Protein AF-A0A3D3A9A1-F1 (afdb_monomer)

Sequence (69 aa):
MNEAQISEIIALAWDDETAFDAIERQFGLPEGEVIKLMRRHMKPSSFRMWRKRVSGRKTKHETRRKPSD

pLDDT: mean 79.91, std 14.93, range [48.66, 93.25]

Mean predicted aligned error: 8.33 Å

Foldseek 3Di:
DDPVVLVVLLVLLQPLPRDQVVVCVVPVDHPVRSLVSCCVPDDPVVSVVSCCSNVVPPPPPDDDDDDDD

Secondary structure (DSSP, 8-state):
--HHHHHHHHHHHHSTT--HHHHHHHH---HHHHHHHHHHHS-HHHHHHHHHHHHHS-----S------

Nearest PDB structures (foldseek):
  9axt-assembly1_AT  TM=6.225E-01  e=7.545E+00  Schizosaccharomyces pombe

Structure (mmCIF, N/CA/C/O backbone):
data_AF-A0A3D3A9A1-F1
#
_entry.id   AF-A0A3D3A9A1-F1
#
loop_
_atom_site.group_PDB
_atom_site.id
_atom_site.type_symbol
_atom_site.label_atom_id
_atom_site.label_alt_id
_atom_site.label_comp_id
_atom_site.label_asym_id
_atom_site.label_entity_id
_atom_site.label_seq_id
_atom_site.pdbx_PDB_ins_code
_atom_site.Cartn_x
_atom_site.Cartn_y
_atom_site.Cartn_z
_atom_site.occupancy
_atom_site.B_iso_or_equiv
_atom_site.auth_seq_id
_atom_site.auth_comp_id
_atom_site.auth_asym_id
_atom_site.auth_atom_id
_atom_site.pdbx_PDB_model_num
ATOM 1 N N . MET A 1 1 ? -1.548 14.334 -3.869 1.00 65.62 1 MET A N 1
ATOM 2 C CA . MET A 1 1 ? -0.454 13.556 -3.252 1.00 65.62 1 MET A CA 1
ATOM 3 C C . MET A 1 1 ? 0.856 14.046 -3.828 1.00 65.62 1 MET A C 1
ATOM 5 O O . MET A 1 1 ? 0.963 14.111 -5.045 1.00 65.62 1 MET A O 1
ATOM 9 N N . ASN A 1 2 ? 1.798 14.442 -2.978 1.00 86.69 2 ASN A N 1
ATOM 10 C CA . ASN A 1 2 ? 3.162 14.768 -3.397 1.00 86.69 2 ASN A CA 1
ATOM 11 C C . ASN A 1 2 ? 4.045 13.500 -3.346 1.00 86.69 2 ASN A C 1
ATOM 13 O O . ASN A 1 2 ? 3.644 12.477 -2.786 1.00 86.69 2 ASN A O 1
ATOM 17 N N . GLU A 1 3 ? 5.234 13.550 -3.949 1.00 85.88 3 GLU A N 1
ATOM 18 C CA . GLU A 1 3 ? 6.160 12.404 -3.990 1.00 85.88 3 GLU A CA 1
ATOM 19 C C . GLU A 1 3 ? 6.620 11.953 -2.596 1.00 85.88 3 GLU A C 1
ATOM 21 O O . GLU A 1 3 ? 6.818 10.758 -2.369 1.00 85.88 3 GLU A O 1
ATOM 26 N N . ALA A 1 4 ? 6.726 12.887 -1.645 1.00 90.06 4 ALA A N 1
ATOM 27 C CA . ALA A 1 4 ? 7.062 12.590 -0.255 1.00 90.06 4 ALA A CA 1
ATOM 28 C C . ALA A 1 4 ? 5.998 11.696 0.403 1.00 90.06 4 ALA A C 1
ATOM 30 O O . ALA A 1 4 ? 6.322 10.644 0.943 1.00 90.06 4 ALA A O 1
ATOM 31 N N . GLN A 1 5 ? 4.723 12.058 0.259 1.00 89.62 5 GLN A N 1
ATOM 32 C CA . GLN A 1 5 ? 3.597 11.303 0.802 1.00 89.62 5 GLN A CA 1
ATOM 33 C C . GLN A 1 5 ? 3.457 9.938 0.112 1.00 89.62 5 GLN A C 1
ATOM 35 O O . GLN A 1 5 ? 3.165 8.943 0.765 1.00 89.62 5 GLN A O 1
ATOM 40 N N . ILE A 1 6 ? 3.719 9.852 -1.199 1.00 89.50 6 ILE A N 1
ATOM 41 C CA . ILE A 1 6 ? 3.785 8.563 -1.909 1.00 89.50 6 ILE A CA 1
ATOM 42 C C . ILE A 1 6 ? 4.885 7.673 -1.320 1.00 89.50 6 ILE A C 1
ATOM 44 O O . ILE A 1 6 ? 4.645 6.494 -1.068 1.00 89.50 6 ILE A O 1
ATOM 48 N N . SER A 1 7 ? 6.074 8.231 -1.092 1.00 90.25 7 SER A N 1
ATOM 49 C CA . SER A 1 7 ? 7.209 7.490 -0.531 1.00 90.25 7 SER A CA 1
ATOM 50 C C . SER A 1 7 ? 6.923 7.012 0.893 1.00 90.25 7 SER A C 1
ATOM 52 O O . SER A 1 7 ? 7.257 5.881 1.230 1.00 90.25 7 SER A O 1
ATOM 54 N N . GLU A 1 8 ? 6.240 7.828 1.696 1.00 90.75 8 GLU A N 1
ATOM 55 C CA . GLU A 1 8 ? 5.791 7.480 3.045 1.00 90.75 8 GLU A CA 1
ATOM 56 C C . GLU A 1 8 ? 4.754 6.348 3.032 1.00 90.75 8 GLU A C 1
ATOM 58 O O . GLU A 1 8 ? 4.921 5.353 3.732 1.00 90.75 8 GLU A O 1
ATOM 63 N N . ILE A 1 9 ? 3.739 6.426 2.162 1.00 90.00 9 ILE A N 1
ATOM 64 C CA . ILE A 1 9 ? 2.741 5.356 2.004 1.00 90.00 9 ILE A CA 1
ATOM 65 C C . ILE A 1 9 ? 3.403 4.054 1.540 1.00 90.00 9 ILE A C 1
ATOM 67 O O . ILE A 1 9 ? 3.053 2.983 2.031 1.00 90.00 9 ILE A O 1
ATOM 71 N N . ILE A 1 10 ? 4.362 4.121 0.610 1.00 88.50 10 ILE A N 1
ATOM 72 C CA . ILE A 1 10 ? 5.108 2.942 0.149 1.00 88.50 10 ILE A CA 1
ATOM 73 C C . ILE A 1 10 ? 5.951 2.362 1.285 1.00 88.50 10 ILE A C 1
ATOM 75 O O . ILE A 1 10 ? 5.968 1.145 1.443 1.00 88.50 10 ILE A O 1
ATOM 79 N N . ALA A 1 11 ? 6.622 3.202 2.078 1.00 89.12 11 ALA A N 1
ATOM 80 C CA . ALA A 1 11 ? 7.403 2.757 3.228 1.00 89.12 11 ALA A CA 1
ATOM 81 C C . ALA A 1 11 ? 6.512 2.052 4.262 1.00 89.12 11 ALA A C 1
ATOM 83 O O . ALA A 1 11 ? 6.818 0.929 4.654 1.00 89.12 11 ALA A O 1
ATOM 84 N N . LEU A 1 12 ? 5.369 2.649 4.612 1.00 88.38 12 LEU A N 1
ATOM 85 C CA . LEU A 1 12 ? 4.395 2.078 5.547 1.00 88.38 12 LEU A CA 1
ATOM 86 C C . LEU A 1 12 ? 3.766 0.782 5.028 1.00 88.38 12 LEU A C 1
ATOM 88 O O . LEU A 1 12 ? 3.598 -0.165 5.786 1.00 88.38 12 LEU A O 1
ATOM 92 N N . ALA A 1 13 ? 3.425 0.720 3.739 1.00 87.06 13 ALA A N 1
ATOM 93 C CA . ALA A 1 13 ? 2.858 -0.477 3.124 1.00 87.06 13 ALA A CA 1
ATOM 94 C C . ALA A 1 13 ? 3.898 -1.593 2.930 1.00 87.06 13 ALA A C 1
ATOM 96 O O . ALA A 1 13 ? 3.530 -2.764 2.801 1.00 87.06 13 ALA A O 1
ATOM 97 N N . TRP A 1 14 ? 5.183 -1.240 2.838 1.00 84.12 14 TRP A N 1
ATOM 98 C CA . TRP A 1 14 ? 6.284 -2.191 2.718 1.00 84.12 14 TRP A CA 1
ATOM 99 C C . TRP A 1 14 ? 6.715 -2.762 4.064 1.00 84.12 14 TRP A C 1
ATOM 101 O O . TRP A 1 14 ? 7.082 -3.942 4.117 1.00 84.12 14 TRP A O 1
ATOM 111 N N . ASP A 1 15 ? 6.676 -1.937 5.112 1.00 80.12 15 ASP A N 1
ATOM 112 C CA . ASP A 1 15 ? 6.884 -2.379 6.479 1.00 80.12 15 ASP A CA 1
ATOM 113 C C . ASP A 1 15 ? 5.714 -3.282 6.852 1.00 80.12 15 ASP A C 1
ATOM 115 O O . ASP A 1 15 ? 4.572 -2.852 7.020 1.00 80.12 15 ASP A O 1
ATOM 119 N N . ASP A 1 16 ? 5.996 -4.579 6.852 1.00 62.03 16 ASP A N 1
ATOM 120 C CA . ASP A 1 16 ? 5.032 -5.672 6.785 1.00 62.03 16 ASP A CA 1
ATOM 121 C C . ASP A 1 16 ? 4.155 -5.743 8.049 1.00 62.03 16 ASP A C 1
ATOM 123 O O . ASP A 1 16 ? 3.548 -6.768 8.283 1.00 62.03 16 ASP A O 1
ATOM 127 N N . GLU A 1 17 ? 4.057 -4.716 8.892 1.00 56.62 17 GLU A N 1
ATOM 128 C CA . GLU A 1 17 ? 3.281 -4.665 10.139 1.00 56.62 17 GLU A CA 1
ATOM 129 C C . GLU A 1 17 ? 2.197 -3.575 10.148 1.00 56.62 17 GLU A C 1
ATOM 131 O O . GLU A 1 17 ? 1.304 -3.609 10.999 1.00 56.62 17 GLU A O 1
ATOM 136 N N . THR A 1 18 ? 2.178 -2.667 9.165 1.00 65.50 18 THR A N 1
ATOM 137 C CA . THR A 1 18 ? 1.138 -1.634 9.098 1.00 65.50 18 THR A CA 1
ATOM 138 C C . THR A 1 18 ? -0.132 -2.194 8.461 1.00 65.50 18 THR A C 1
ATOM 140 O O . THR A 1 18 ? -0.185 -2.488 7.266 1.00 65.50 18 THR A O 1
ATOM 143 N N . ALA A 1 19 ? -1.189 -2.346 9.261 1.00 76.31 19 ALA A N 1
ATOM 144 C CA . ALA A 1 19 ? -2.517 -2.666 8.743 1.00 76.31 19 ALA A CA 1
ATOM 145 C C . ALA A 1 19 ? -2.965 -1.590 7.740 1.00 76.31 19 ALA A C 1
ATOM 147 O O . ALA A 1 19 ? -2.782 -0.398 7.996 1.00 76.31 19 ALA A O 1
ATOM 148 N N . PHE A 1 20 ? -3.602 -1.993 6.636 1.00 83.75 20 PHE A N 1
ATOM 149 C CA . PHE A 1 20 ? -4.154 -1.047 5.659 1.00 83.75 20 PHE A CA 1
ATOM 150 C C . PHE A 1 20 ? -5.099 -0.024 6.314 1.00 83.75 20 PHE A C 1
ATOM 152 O O . PHE A 1 20 ? -5.067 1.141 5.935 1.00 83.75 20 PHE A O 1
ATOM 159 N N . ASP A 1 21 ? -5.804 -0.406 7.385 1.00 81.56 21 ASP A N 1
ATOM 160 C CA . ASP A 1 21 ? -6.615 0.492 8.220 1.00 81.56 21 ASP A CA 1
ATOM 161 C C . ASP A 1 21 ? -5.837 1.695 8.779 1.00 81.56 21 ASP A C 1
ATOM 163 O O . ASP A 1 21 ? -6.391 2.778 8.941 1.00 81.56 21 ASP A O 1
ATOM 167 N N . ALA A 1 22 ? -4.557 1.537 9.130 1.00 86.56 22 ALA A N 1
ATOM 168 C CA . ALA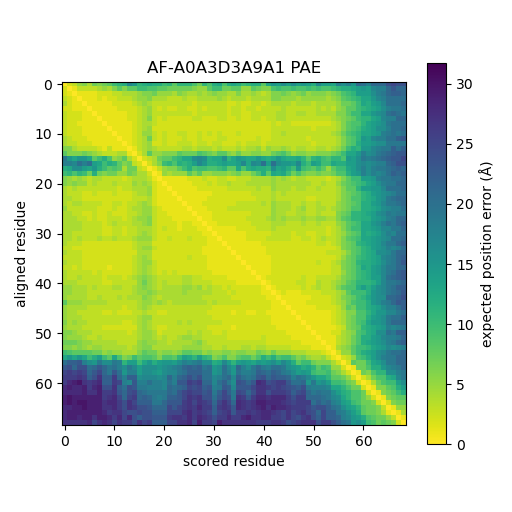 A 1 22 ? -3.752 2.650 9.629 1.00 86.56 22 ALA A CA 1
ATOM 169 C C . ALA A 1 22 ? -3.420 3.641 8.506 1.00 86.56 22 ALA A C 1
ATOM 171 O O . ALA A 1 22 ? -3.504 4.850 8.719 1.00 86.56 22 ALA A O 1
ATOM 172 N N . ILE A 1 23 ? -3.119 3.127 7.310 1.00 87.62 23 ILE A N 1
ATOM 173 C CA . ILE A 1 23 ? -2.880 3.939 6.112 1.00 87.62 23 ILE A CA 1
ATOM 174 C C . ILE A 1 23 ? -4.174 4.656 5.704 1.00 87.62 23 ILE A C 1
ATOM 176 O O . ILE A 1 23 ? -4.146 5.844 5.391 1.00 87.62 23 ILE A O 1
ATOM 180 N N . GLU A 1 24 ? -5.320 3.982 5.787 1.00 90.00 24 GLU A N 1
ATOM 181 C CA . GLU A 1 24 ? -6.623 4.587 5.519 1.00 90.00 24 GLU A CA 1
ATOM 182 C C . GLU A 1 24 ? -6.958 5.688 6.532 1.00 90.00 24 GLU A C 1
ATOM 184 O O . GLU A 1 24 ? -7.380 6.771 6.142 1.00 90.00 24 GLU A O 1
ATOM 189 N N . ARG A 1 25 ? -6.689 5.478 7.826 1.00 88.94 25 ARG A N 1
ATOM 190 C CA . ARG A 1 25 ? -6.914 6.509 8.854 1.00 88.94 25 ARG A CA 1
ATOM 191 C C . ARG A 1 25 ? -6.004 7.729 8.709 1.00 88.94 25 ARG A C 1
ATOM 193 O O . ARG A 1 25 ? -6.452 8.835 8.986 1.00 88.94 25 ARG A O 1
ATOM 200 N N . GLN A 1 26 ? -4.742 7.540 8.323 1.00 88.88 26 GLN A N 1
ATOM 201 C CA . GLN A 1 26 ? -3.771 8.638 8.210 1.00 88.88 26 GLN A CA 1
ATOM 202 C C . GLN A 1 26 ? -3.882 9.391 6.879 1.00 88.88 26 GLN A C 1
ATOM 204 O O . GLN A 1 26 ? -3.793 10.615 6.856 1.00 88.88 26 GLN A O 1
ATOM 209 N N . PHE A 1 27 ? -4.088 8.669 5.774 1.00 89.94 27 PHE A N 1
ATOM 210 C CA . PHE A 1 27 ? -4.031 9.227 4.419 1.00 89.94 27 PHE A CA 1
ATOM 211 C C . PHE A 1 27 ? -5.374 9.200 3.681 1.00 89.94 27 PHE A C 1
ATOM 213 O O . PHE A 1 27 ? -5.452 9.704 2.562 1.00 89.94 27 PHE A O 1
ATOM 220 N N . GLY A 1 28 ? -6.424 8.609 4.262 1.00 90.62 28 GLY A N 1
ATOM 221 C CA . GLY A 1 28 ? -7.725 8.442 3.604 1.00 90.62 28 GLY A CA 1
ATOM 222 C C . GLY A 1 28 ? -7.693 7.461 2.430 1.00 90.62 28 GLY A C 1
ATOM 223 O O . GLY A 1 28 ? -8.557 7.524 1.558 1.00 90.62 28 GLY A O 1
ATOM 224 N N . LEU A 1 29 ? -6.668 6.603 2.352 1.00 89.88 29 LEU A N 1
ATOM 225 C CA . LEU A 1 29 ? -6.464 5.686 1.233 1.00 89.88 29 LEU A CA 1
ATOM 226 C C . LEU A 1 29 ? -6.901 4.264 1.594 1.00 89.88 29 LEU A C 1
ATOM 228 O O . LEU A 1 29 ? -6.244 3.634 2.424 1.00 89.88 29 LEU A O 1
ATOM 232 N N . PRO A 1 30 ? -7.942 3.722 0.939 1.00 90.25 30 PRO A N 1
ATOM 233 C CA . PRO A 1 30 ? -8.363 2.349 1.175 1.00 90.25 30 PRO A CA 1
ATOM 234 C C . PRO A 1 30 ? -7.325 1.360 0.629 1.00 90.25 30 PRO A C 1
ATOM 236 O O . PRO A 1 30 ? -6.565 1.681 -0.294 1.00 90.25 30 PRO A O 1
ATOM 239 N N . GLU A 1 31 ? -7.350 0.116 1.123 1.00 88.25 31 GLU A N 1
ATOM 240 C CA . GLU A 1 31 ? -6.427 -0.961 0.709 1.00 88.25 31 GLU A CA 1
ATOM 241 C C . GLU A 1 31 ? -6.284 -1.053 -0.821 1.00 88.25 31 GLU A C 1
ATOM 243 O O . GLU A 1 31 ? -5.177 -1.164 -1.350 1.00 88.25 31 GLU A O 1
ATOM 248 N N . GLY A 1 32 ? -7.395 -0.960 -1.558 1.00 90.44 32 GLY A N 1
ATOM 249 C CA . GLY A 1 32 ? -7.392 -1.051 -3.018 1.00 90.44 32 GLY A CA 1
ATOM 250 C C . GLY A 1 32 ? -6.541 0.023 -3.706 1.00 90.44 32 GLY A C 1
ATOM 251 O O . GLY A 1 32 ? -5.855 -0.281 -4.684 1.00 90.44 32 GLY A O 1
ATOM 252 N N . GLU A 1 33 ? -6.544 1.257 -3.198 1.00 91.81 33 GLU A N 1
ATOM 253 C CA . GLU A 1 33 ? -5.716 2.341 -3.740 1.00 91.81 33 GLU A CA 1
ATOM 254 C C . GLU A 1 33 ? -4.242 2.157 -3.369 1.00 91.81 33 GLU A C 1
ATOM 256 O O . GLU A 1 33 ? -3.371 2.323 -4.225 1.00 91.81 33 GLU A O 1
ATOM 261 N N . VAL A 1 34 ? -3.950 1.696 -2.149 1.00 90.50 34 VAL A N 1
ATOM 262 C CA . VAL A 1 34 ? -2.578 1.365 -1.726 1.00 90.50 34 VAL A CA 1
ATOM 263 C C . VAL A 1 34 ? -2.000 0.239 -2.590 1.00 90.50 34 VAL A C 1
ATOM 265 O O . VAL A 1 34 ? -0.874 0.344 -3.075 1.00 90.50 34 VAL A O 1
ATOM 268 N N . ILE A 1 35 ? -2.777 -0.810 -2.882 1.00 90.50 35 ILE A N 1
ATOM 269 C CA . ILE A 1 35 ? -2.355 -1.898 -3.780 1.00 90.50 35 ILE A CA 1
ATOM 270 C C . ILE A 1 35 ? -2.058 -1.366 -5.187 1.00 90.50 35 ILE A C 1
ATOM 272 O O . ILE A 1 35 ? -1.048 -1.748 -5.787 1.00 90.50 35 ILE A O 1
ATOM 276 N N . LYS A 1 36 ? -2.918 -0.496 -5.733 1.00 92.50 36 LYS A N 1
ATOM 277 C CA . LYS A 1 36 ? -2.688 0.124 -7.049 1.00 92.50 36 LYS A CA 1
ATOM 278 C C . LYS A 1 36 ? -1.417 0.972 -7.043 1.00 92.50 36 LYS A C 1
ATOM 280 O O . LYS A 1 36 ? -0.650 0.894 -8.003 1.00 92.50 36 LYS A O 1
ATOM 285 N N . LEU A 1 37 ? -1.182 1.737 -5.978 1.00 91.94 37 LEU A N 1
ATOM 286 C CA . LEU A 1 37 ? 0.015 2.555 -5.805 1.00 91.94 37 LEU A CA 1
ATOM 287 C C . LEU A 1 37 ? 1.271 1.675 -5.767 1.00 91.94 37 LEU A C 1
ATOM 289 O O . LEU A 1 37 ? 2.166 1.840 -6.594 1.00 91.94 37 LEU A O 1
ATOM 293 N N . MET A 1 38 ? 1.288 0.655 -4.908 1.00 91.50 38 MET A N 1
ATOM 294 C CA . MET A 1 38 ? 2.384 -0.315 -4.813 1.00 91.50 38 MET A CA 1
ATOM 295 C C . MET A 1 38 ? 2.661 -0.993 -6.160 1.00 91.50 38 MET A C 1
ATOM 297 O O . MET A 1 38 ? 3.810 -1.137 -6.571 1.00 91.50 38 MET A O 1
ATOM 301 N N . ARG A 1 39 ? 1.614 -1.350 -6.914 1.00 92.12 39 ARG A N 1
ATOM 302 C CA . ARG A 1 39 ? 1.763 -1.945 -8.250 1.00 92.12 39 ARG A CA 1
ATOM 303 C C . ARG A 1 39 ? 2.419 -1.000 -9.261 1.00 92.12 39 ARG A C 1
ATOM 305 O O . ARG A 1 39 ? 3.112 -1.481 -10.152 1.00 92.12 39 ARG A O 1
ATOM 312 N N . ARG A 1 40 ? 2.179 0.310 -9.156 1.00 92.06 40 ARG A N 1
ATOM 313 C CA . ARG A 1 40 ? 2.752 1.328 -10.054 1.00 92.06 40 ARG A CA 1
ATOM 314 C C . ARG A 1 40 ? 4.202 1.664 -9.708 1.00 92.06 40 ARG A C 1
ATOM 316 O O . ARG A 1 40 ? 4.984 1.912 -10.617 1.00 92.06 40 ARG A O 1
ATOM 323 N N . HIS A 1 41 ? 4.554 1.656 -8.423 1.00 90.56 41 HIS A N 1
ATOM 324 C CA . HIS A 1 41 ? 5.876 2.084 -7.952 1.00 90.56 41 HIS A CA 1
ATOM 325 C C . HIS A 1 41 ? 6.891 0.946 -7.785 1.00 90.56 41 HIS A C 1
ATOM 327 O O . HIS A 1 41 ? 8.090 1.200 -7.695 1.00 90.56 41 HIS A O 1
ATOM 333 N N . MET A 1 42 ? 6.447 -0.312 -7.766 1.00 88.88 42 MET A N 1
ATOM 334 C CA . MET A 1 42 ? 7.330 -1.464 -7.599 1.00 88.88 42 MET A CA 1
ATOM 335 C C . MET A 1 42 ? 7.495 -2.276 -8.882 1.00 88.88 42 MET A C 1
ATOM 337 O O . MET A 1 42 ? 6.594 -2.379 -9.713 1.00 88.88 42 MET A O 1
ATOM 341 N N . LYS A 1 43 ? 8.636 -2.966 -9.001 1.00 92.81 43 LYS A N 1
ATOM 342 C CA . LYS A 1 43 ? 8.833 -3.967 -10.056 1.00 92.81 43 LYS A CA 1
ATOM 343 C C . LYS A 1 43 ? 7.798 -5.099 -9.917 1.00 92.81 43 LYS A C 1
ATOM 345 O O . LYS A 1 43 ? 7.516 -5.525 -8.793 1.00 92.81 43 LYS A O 1
ATOM 350 N N . PRO A 1 44 ? 7.298 -5.677 -11.027 1.00 93.25 44 PRO A N 1
ATOM 351 C CA . PRO A 1 44 ? 6.272 -6.723 -10.984 1.00 93.25 44 PRO A CA 1
ATOM 352 C C . PRO A 1 44 ? 6.633 -7.955 -10.138 1.00 93.25 44 PRO A C 1
ATOM 354 O O . PRO A 1 44 ? 5.749 -8.587 -9.563 1.00 93.25 44 PRO A O 1
ATOM 357 N N . SER A 1 45 ? 7.917 -8.321 -10.065 1.00 92.56 45 SER A N 1
ATOM 358 C CA . SER A 1 45 ? 8.413 -9.416 -9.220 1.00 92.56 45 SER A CA 1
ATOM 359 C C . SER A 1 45 ? 8.328 -9.079 -7.729 1.00 92.56 45 SER A C 1
ATOM 361 O O . SER A 1 45 ? 7.784 -9.871 -6.960 1.00 92.56 45 SER A O 1
ATOM 363 N N . SER A 1 46 ? 8.788 -7.892 -7.327 1.00 90.00 46 SER A N 1
ATOM 364 C CA . SER A 1 46 ? 8.700 -7.398 -5.947 1.00 90.00 46 SER A CA 1
ATOM 365 C C . SER A 1 46 ? 7.251 -7.247 -5.491 1.00 90.00 46 SER A C 1
ATOM 367 O O . SER A 1 46 ? 6.911 -7.679 -4.391 1.00 90.00 46 SER A O 1
ATOM 369 N N . PHE A 1 47 ? 6.379 -6.729 -6.362 1.00 91.31 47 PHE A N 1
ATOM 370 C CA . PHE A 1 47 ? 4.948 -6.615 -6.083 1.00 91.31 47 PHE A CA 1
ATOM 371 C C . PHE A 1 47 ? 4.302 -7.982 -5.829 1.00 91.31 47 PHE A C 1
ATOM 373 O O . PHE A 1 47 ? 3.548 -8.135 -4.874 1.00 91.31 47 PHE A O 1
ATOM 380 N N . ARG A 1 48 ? 4.618 -9.004 -6.641 1.00 90.69 48 ARG A N 1
ATOM 381 C CA . ARG A 1 48 ? 4.107 -10.370 -6.429 1.00 90.69 48 ARG A CA 1
ATOM 382 C C . ARG A 1 48 ? 4.550 -10.952 -5.085 1.00 90.69 48 ARG A C 1
ATOM 384 O O . ARG A 1 48 ? 3.733 -11.565 -4.402 1.00 90.69 48 ARG A O 1
ATOM 391 N N . MET A 1 49 ? 5.809 -10.742 -4.693 1.00 89.31 49 MET A N 1
ATOM 392 C CA . MET A 1 49 ? 6.312 -11.184 -3.386 1.00 89.31 49 MET A CA 1
ATOM 393 C C . MET A 1 49 ? 5.612 -10.456 -2.239 1.00 89.31 49 MET A C 1
ATOM 395 O O . MET A 1 49 ? 5.119 -11.106 -1.322 1.00 89.31 49 MET A O 1
ATOM 399 N N . TRP A 1 50 ? 5.498 -9.129 -2.316 1.00 89.31 50 TRP A N 1
ATOM 400 C CA . TRP A 1 50 ? 4.755 -8.331 -1.342 1.00 89.31 50 TRP A CA 1
ATOM 401 C C . TRP A 1 50 ? 3.298 -8.776 -1.236 1.00 89.31 50 TRP A C 1
ATOM 403 O O . TRP A 1 50 ? 2.838 -9.075 -0.139 1.00 89.31 50 TRP A O 1
ATOM 413 N N . ARG A 1 51 ? 2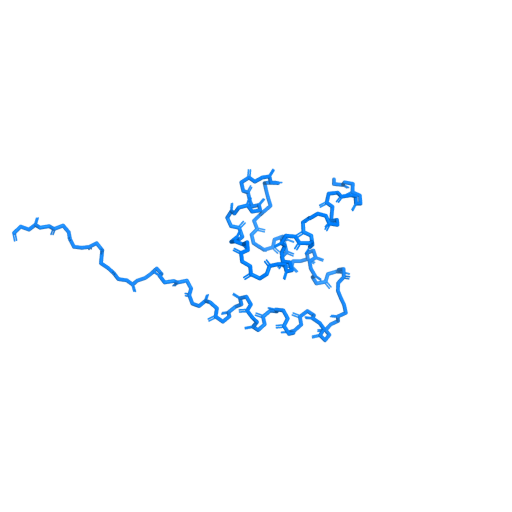.599 -8.951 -2.366 1.00 88.25 51 ARG A N 1
ATOM 414 C CA . ARG A 1 51 ? 1.197 -9.376 -2.362 1.00 88.25 51 ARG A CA 1
ATOM 415 C C . ARG A 1 51 ? 1.017 -10.751 -1.728 1.00 88.25 51 ARG A C 1
ATOM 417 O O . ARG A 1 51 ? 0.050 -10.941 -1.001 1.00 88.25 51 ARG A O 1
ATOM 424 N N . LYS A 1 52 ? 1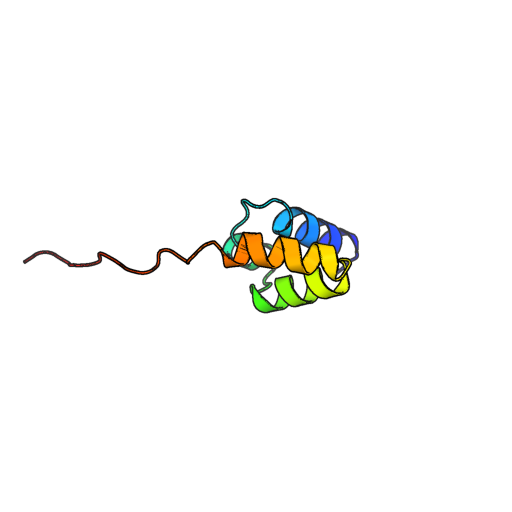.950 -11.686 -1.942 1.00 85.81 52 LYS A N 1
ATOM 425 C CA . LYS A 1 52 ? 1.936 -12.996 -1.273 1.00 85.81 52 LYS A CA 1
ATOM 426 C C . LYS A 1 52 ? 2.086 -12.872 0.251 1.00 85.81 52 LYS A C 1
ATOM 428 O O . LYS A 1 52 ? 1.438 -13.634 0.963 1.00 85.81 52 LYS A O 1
ATOM 433 N N . ARG A 1 53 ? 2.888 -11.918 0.744 1.00 82.88 53 ARG A N 1
ATOM 434 C CA . ARG A 1 53 ? 3.057 -11.641 2.184 1.00 82.88 53 ARG A CA 1
ATOM 435 C C . ARG A 1 53 ? 1.791 -11.033 2.790 1.00 82.88 53 ARG A C 1
ATOM 437 O O . ARG A 1 53 ? 1.189 -11.640 3.672 1.00 82.88 53 ARG A O 1
ATOM 444 N N . VAL A 1 54 ? 1.316 -9.914 2.238 1.00 79.56 54 VAL A N 1
ATOM 445 C CA . VAL A 1 54 ? 0.176 -9.172 2.810 1.00 79.56 54 VAL A CA 1
ATOM 446 C C . VAL A 1 54 ? -1.171 -9.870 2.601 1.00 79.56 54 VAL A C 1
ATOM 448 O O . VAL A 1 54 ? -2.040 -9.781 3.458 1.00 79.56 54 VAL A O 1
ATOM 451 N N . SER A 1 55 ? -1.345 -10.630 1.511 1.00 74.56 55 SER A N 1
ATOM 452 C CA . SER A 1 55 ? -2.561 -11.425 1.265 1.00 74.56 55 SER A CA 1
ATOM 453 C C . SER A 1 55 ? -2.581 -12.748 2.039 1.00 74.56 55 SER A C 1
ATOM 455 O O . SER A 1 55 ? -3.638 -13.366 2.151 1.00 74.56 55 SER A O 1
ATOM 457 N N . GLY A 1 56 ? -1.427 -13.213 2.535 1.00 65.12 56 GLY A N 1
ATOM 458 C CA 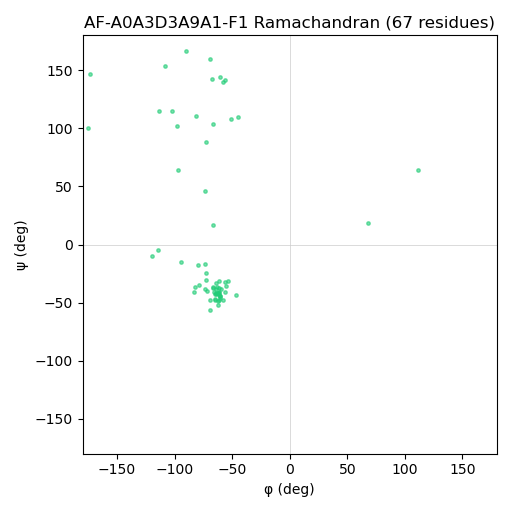. GLY A 1 56 ? -1.315 -14.423 3.355 1.00 65.12 56 GLY A CA 1
ATOM 459 C C . GLY A 1 56 ? -1.847 -14.233 4.777 1.00 65.12 56 GLY A C 1
ATOM 460 O O . GLY A 1 56 ? -2.179 -15.210 5.453 1.00 65.12 56 GLY A O 1
ATOM 461 N N . ARG A 1 57 ? -2.007 -12.980 5.217 1.00 59.75 57 ARG A N 1
ATOM 462 C CA . ARG A 1 57 ? -2.782 -12.640 6.406 1.00 59.75 57 ARG A CA 1
ATOM 463 C C . ARG A 1 57 ? -4.258 -12.805 6.083 1.00 59.75 57 ARG A C 1
ATOM 465 O O . ARG A 1 57 ? -4.929 -11.861 5.686 1.00 59.75 57 ARG A O 1
ATOM 472 N N . LYS A 1 58 ? -4.776 -14.021 6.277 1.00 50.97 58 LYS A N 1
ATOM 473 C CA . LYS A 1 58 ? -6.211 -14.216 6.488 1.00 50.97 58 LYS A CA 1
ATOM 474 C C . LYS A 1 58 ? -6.612 -13.245 7.593 1.00 50.97 58 LYS A C 1
ATOM 476 O O . LYS A 1 58 ? -6.216 -13.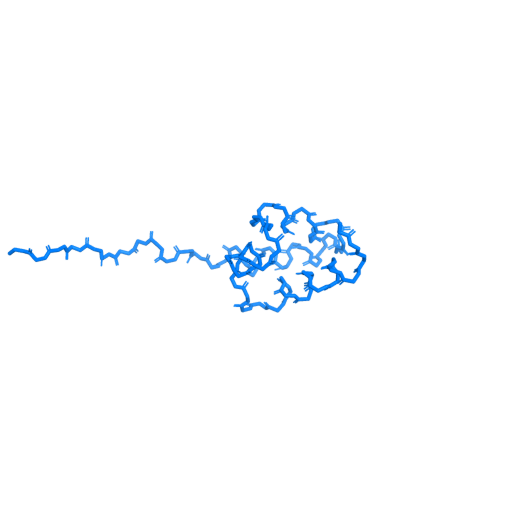431 8.743 1.00 50.97 58 LYS A O 1
ATOM 481 N N . THR A 1 59 ? -7.342 -12.195 7.234 1.00 51.47 59 THR A N 1
ATOM 482 C CA . THR A 1 59 ? -8.102 -11.382 8.175 1.00 51.47 59 THR A CA 1
ATOM 483 C C . THR A 1 59 ? -8.822 -12.354 9.093 1.00 51.47 59 THR A C 1
ATOM 485 O O . THR A 1 59 ? -9.698 -13.101 8.661 1.00 51.47 59 THR A O 1
ATOM 488 N N . LYS A 1 60 ? -8.392 -12.412 10.352 1.00 48.66 60 LYS A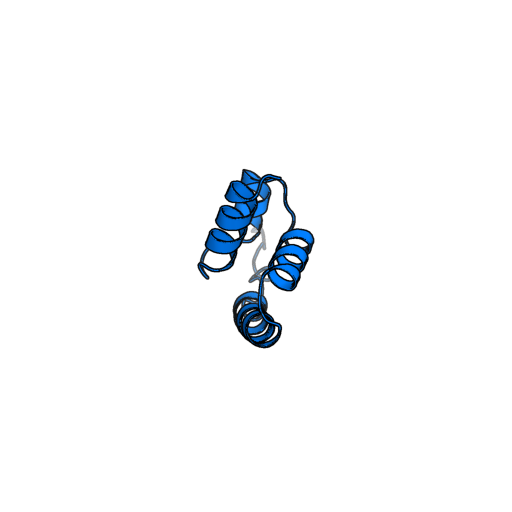 N 1
ATOM 489 C CA . LYS A 1 60 ? -8.951 -13.272 11.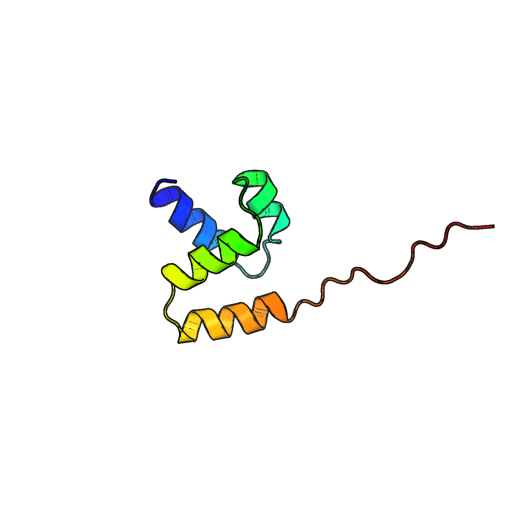397 1.00 48.66 60 LYS A CA 1
ATOM 490 C C . LYS A 1 60 ? -10.311 -12.722 11.851 1.00 48.66 60 LYS A C 1
ATOM 492 O O . LYS A 1 60 ? -10.571 -12.606 13.041 1.00 48.66 60 LYS A O 1
ATOM 497 N N . HIS A 1 61 ? -11.171 -12.350 10.908 1.00 58.22 61 HIS A N 1
ATOM 498 C CA . HIS A 1 61 ? -12.552 -11.959 11.156 1.00 58.22 61 HIS A CA 1
ATOM 499 C C . HIS A 1 61 ? -13.463 -13.156 10.916 1.00 58.22 61 HIS A C 1
ATOM 501 O O . HIS A 1 61 ? -14.274 -13.158 10.010 1.00 58.22 61 HIS A O 1
ATOM 507 N N . GLU A 1 62 ? -13.276 -14.181 11.739 1.00 49.16 62 GLU A N 1
ATOM 508 C CA . GLU A 1 62 ? -14.272 -15.186 12.124 1.00 49.16 62 GLU A CA 1
ATOM 509 C C . GLU A 1 62 ? -13.546 -16.031 13.178 1.00 49.16 62 GLU A C 1
ATOM 511 O O . GLU A 1 62 ? -12.656 -16.818 12.884 1.00 49.16 62 GLU A O 1
ATOM 516 N N . THR A 1 63 ? -13.752 -15.845 14.477 1.00 49.16 63 THR A N 1
ATOM 517 C CA . THR A 1 63 ? -14.945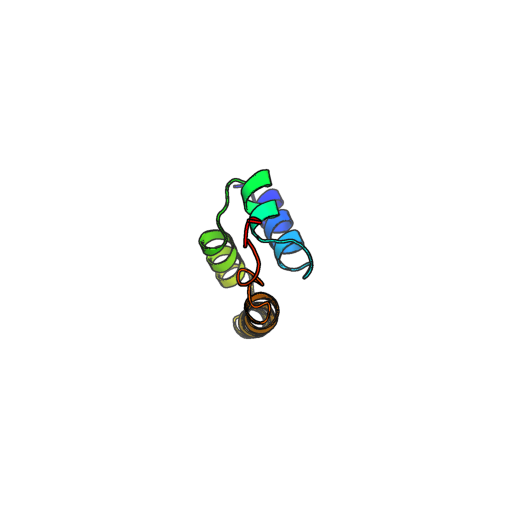 -16.323 15.175 1.00 49.16 63 THR A CA 1
ATOM 518 C C . THR A 1 63 ? -14.921 -15.785 16.612 1.00 49.16 63 THR A C 1
ATOM 520 O O . THR A 1 63 ? -13.858 -15.731 17.230 1.00 49.16 63 THR A O 1
ATOM 523 N N . ARG A 1 64 ? -16.120 -15.512 17.148 1.00 49.88 64 ARG A N 1
ATOM 524 C CA . ARG A 1 64 ? -16.497 -15.352 18.571 1.00 49.88 64 ARG A CA 1
ATOM 525 C C . ARG A 1 64 ? -16.893 -13.936 19.006 1.00 49.88 64 ARG A C 1
ATOM 527 O O . ARG A 1 64 ? -16.354 -13.369 19.947 1.00 49.88 64 ARG A O 1
ATOM 534 N N . ARG A 1 65 ? -17.988 -13.452 18.417 1.00 55.44 65 ARG A N 1
ATOM 535 C CA . ARG A 1 65 ? -19.082 -12.896 19.223 1.00 55.44 65 ARG A CA 1
ATOM 536 C C . ARG A 1 65 ? -20.138 -13.994 19.376 1.00 55.44 65 ARG A C 1
ATOM 538 O O . ARG A 1 65 ? -20.869 -14.272 18.437 1.00 55.44 65 ARG A O 1
ATOM 545 N N . LYS A 1 66 ? -20.184 -14.647 20.535 1.00 50.44 66 LYS A N 1
ATOM 546 C CA . LYS A 1 66 ? -21.455 -15.127 21.085 1.00 50.44 66 LYS A CA 1
ATOM 547 C C . LYS A 1 66 ? -21.676 -14.298 22.351 1.00 50.44 66 LYS A C 1
ATOM 549 O O . LYS A 1 66 ? -20.807 -14.375 23.221 1.00 50.44 66 LYS A O 1
ATOM 554 N N . PRO A 1 67 ? -22.716 -13.452 22.422 1.00 60.56 67 PRO A N 1
ATOM 555 C CA . PRO A 1 67 ? -23.162 -12.926 23.697 1.00 60.56 67 PRO A CA 1
ATOM 556 C C . PRO A 1 67 ? -23.742 -14.086 24.510 1.00 60.56 67 PRO A C 1
ATOM 558 O O . PRO A 1 67 ? -24.306 -15.027 23.949 1.00 60.56 67 PRO A O 1
ATOM 561 N N . SER A 1 68 ? -23.485 -14.034 25.808 1.00 59.00 68 SER A N 1
ATOM 562 C CA . SER A 1 68 ? -24.040 -14.914 26.825 1.00 59.00 68 SER A CA 1
ATOM 563 C C . SER A 1 68 ? -25.569 -14.892 26.807 1.00 59.00 68 SER A C 1
ATOM 565 O O . SER A 1 68 ? -26.142 -13.815 26.668 1.00 59.00 68 SER A O 1
ATOM 567 N N . ASP A 1 69 ? -26.172 -16.059 27.020 1.00 50.78 69 ASP A N 1
ATOM 568 C CA . ASP A 1 69 ? -27.346 -16.262 27.878 1.00 50.78 69 ASP A CA 1
ATOM 569 C C . ASP A 1 69 ? -27.181 -17.641 28.538 1.00 50.78 69 ASP A C 1
ATOM 571 O O . ASP A 1 69 ? -26.890 -18.611 27.792 1.00 50.78 69 ASP 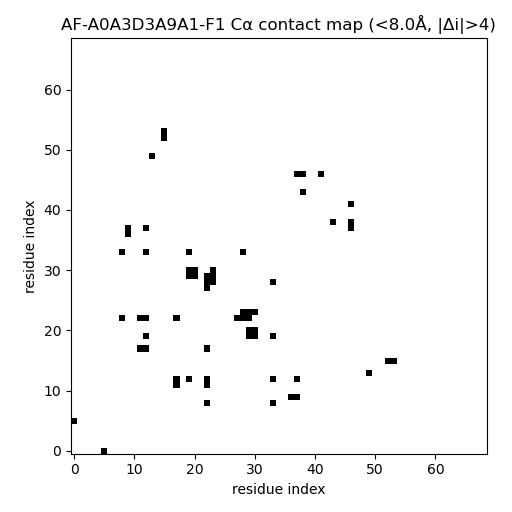A O 1
#

Radius of gyration: 14.82 Å; Cα contacts (8 Å, |Δi|>4): 32; chains: 1; bounding box: 36×31×39 Å

Solvent-accessible surface area (backbone atoms only — not comparable to full-atom values): 4375 Å² total; per-residue (Å²): 134,56,73,68,58,52,51,50,52,49,51,47,65,62,43,89,77,57,53,51,68,58,48,23,72,74,70,70,39,53,57,71,55,51,53,54,49,48,57,73,77,38,57,74,68,59,38,52,54,50,48,56,58,66,65,63,57,69,76,81,83,78,84,83,87,74,83,89,132